Protein AF-A0A7X6F7L6-F1 (afdb_monomer_lite)

pLDDT: mean 77.71, std 15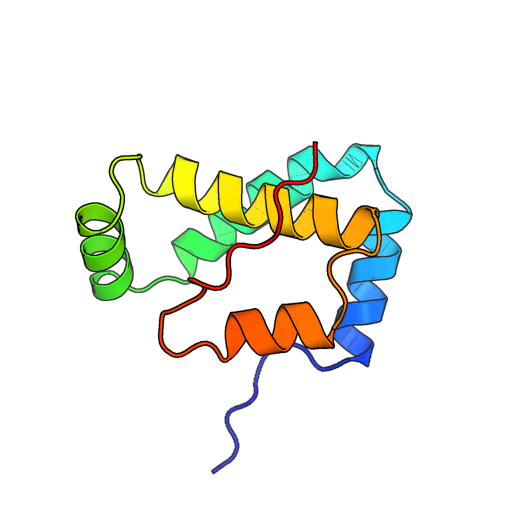.4, range [29.36, 93.81]

Structure (mmCIF, N/CA/C/O backbone):
data_AF-A0A7X6F7L6-F1
#
_entry.id   AF-A0A7X6F7L6-F1
#
loop_
_atom_site.group_PDB
_atom_site.id
_atom_site.type_symbol
_atom_site.label_atom_id
_atom_site.label_alt_id
_atom_site.label_comp_id
_atom_site.label_asym_id
_atom_site.label_entity_id
_atom_site.label_seq_id
_atom_site.pdbx_PDB_ins_code
_atom_site.Cartn_x
_atom_site.Cartn_y
_atom_site.Cartn_z
_atom_site.occupancy
_atom_site.B_iso_or_equiv
_atom_site.auth_seq_id
_atom_site.auth_comp_id
_atom_site.auth_asym_id
_atom_site.auth_atom_id
_atom_site.pdbx_PDB_model_num
ATOM 1 N N . MET A 1 1 ? -3.500 -23.324 -14.130 1.00 29.36 1 MET A N 1
ATOM 2 C CA . MET A 1 1 ? -2.235 -22.875 -13.509 1.00 29.36 1 MET A CA 1
ATOM 3 C C . MET A 1 1 ? -2.593 -21.865 -12.433 1.00 29.36 1 MET A C 1
ATOM 5 O O . MET A 1 1 ? -3.027 -20.776 -12.773 1.00 29.36 1 MET A O 1
ATOM 9 N N . ALA A 1 2 ? -2.535 -22.259 -11.162 1.00 36.34 2 ALA A N 1
ATOM 10 C CA . ALA A 1 2 ? -2.856 -21.386 -10.036 1.00 36.34 2 ALA A CA 1
ATOM 11 C C . ALA A 1 2 ? -1.603 -20.598 -9.628 1.00 36.34 2 ALA A C 1
ATOM 13 O O . ALA A 1 2 ? -0.622 -21.195 -9.195 1.00 36.34 2 ALA A O 1
ATOM 14 N N . LYS A 1 3 ? -1.635 -19.275 -9.797 1.00 39.81 3 LYS A N 1
ATOM 15 C CA . LYS A 1 3 ? -0.729 -18.322 -9.141 1.00 39.81 3 LYS A CA 1
ATOM 16 C C . LYS A 1 3 ? -1.521 -17.046 -8.861 1.00 39.81 3 LYS A C 1
ATOM 18 O O . LYS A 1 3 ? -1.489 -16.106 -9.641 1.00 39.81 3 LYS A O 1
ATOM 23 N N . ALA A 1 4 ? -2.281 -17.068 -7.775 1.00 40.44 4 ALA A N 1
ATOM 24 C CA . ALA A 1 4 ? -2.940 -15.900 -7.200 1.00 40.44 4 ALA A CA 1
ATOM 25 C C . ALA A 1 4 ? -2.601 -15.865 -5.703 1.00 40.44 4 ALA A C 1
ATOM 27 O O . ALA A 1 4 ? -3.477 -15.928 -4.849 1.00 40.44 4 ALA A O 1
ATOM 28 N N . ASP A 1 5 ? -1.305 -15.869 -5.391 1.00 57.59 5 ASP A N 1
ATOM 29 C CA . ASP A 1 5 ? -0.837 -15.630 -4.029 1.00 57.59 5 ASP A CA 1
ATOM 30 C C . ASP A 1 5 ? -0.915 -14.133 -3.747 1.00 57.59 5 ASP A C 1
ATOM 32 O O . ASP A 1 5 ? -0.269 -13.326 -4.418 1.00 57.59 5 ASP A O 1
ATOM 36 N N . GLY A 1 6 ? -1.696 -13.765 -2.738 1.00 64.00 6 GLY A N 1
ATOM 37 C CA . GLY A 1 6 ? -1.625 -12.435 -2.168 1.00 64.00 6 GLY A CA 1
ATOM 38 C C . GLY A 1 6 ? -2.784 -12.119 -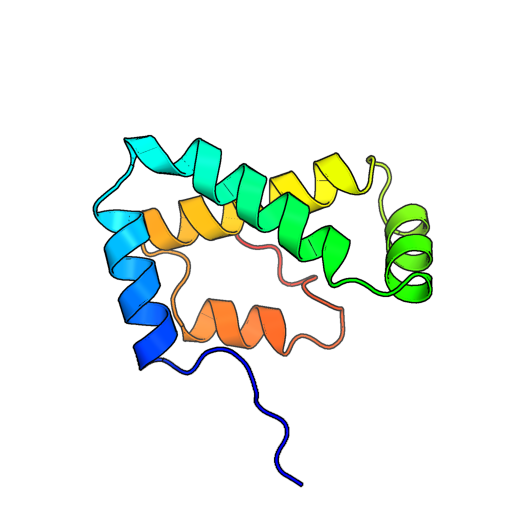1.246 1.00 64.00 6 GLY A C 1
ATOM 39 O O . GLY A 1 6 ? -2.641 -12.202 -0.034 1.00 64.00 6 GLY A O 1
ATOM 40 N N . TRP A 1 7 ? -3.890 -11.651 -1.815 1.00 70.25 7 TRP A N 1
ATOM 41 C CA . TRP A 1 7 ? -4.943 -10.964 -1.072 1.00 70.25 7 TRP A CA 1
ATOM 42 C C . TRP A 1 7 ? -6.300 -11.269 -1.719 1.00 70.25 7 TRP A C 1
ATOM 44 O O . TRP A 1 7 ? -6.621 -10.750 -2.791 1.00 70.25 7 TRP A O 1
ATOM 54 N N . ASN A 1 8 ? -7.089 -12.138 -1.087 1.00 85.94 8 ASN A N 1
ATOM 55 C CA . ASN A 1 8 ? -8.516 -12.273 -1.385 1.00 85.94 8 ASN A CA 1
ATOM 56 C C . ASN A 1 8 ? -9.307 -11.155 -0.674 1.00 85.94 8 ASN A C 1
ATOM 58 O O . ASN A 1 8 ? -8.739 -10.401 0.120 1.00 85.94 8 ASN A O 1
ATOM 62 N N . GLU A 1 9 ? -10.602 -11.037 -0.965 1.00 89.62 9 GLU A N 1
ATOM 63 C CA . GLU A 1 9 ? -11.466 -9.997 -0.384 1.00 89.62 9 GLU A CA 1
ATOM 64 C C . GLU A 1 9 ? -11.461 -10.019 1.149 1.00 89.62 9 GLU A C 1
ATOM 66 O O . GLU A 1 9 ? -11.306 -8.982 1.786 1.00 89.62 9 GLU A O 1
ATOM 71 N N . GLU A 1 10 ? -11.526 -11.210 1.746 1.00 89.88 10 GLU A N 1
ATOM 72 C CA . GLU A 1 10 ? -11.500 -11.394 3.200 1.00 89.88 10 GLU A CA 1
ATOM 73 C C . GLU A 1 10 ? -10.205 -10.859 3.828 1.00 89.88 10 GLU A C 1
ATOM 75 O O . GLU A 1 10 ? -10.236 -10.112 4.806 1.00 89.88 10 GLU A O 1
ATOM 80 N N . THR A 1 11 ? -9.057 -11.191 3.233 1.00 87.25 11 THR A N 1
ATOM 81 C CA . THR A 1 11 ? -7.747 -10.708 3.690 1.00 87.25 11 THR A CA 1
ATOM 82 C C . THR A 1 11 ? -7.667 -9.191 3.552 1.00 87.25 11 THR A C 1
ATOM 84 O O . THR A 1 11 ? -7.185 -8.510 4.459 1.00 87.25 11 THR A O 1
ATOM 87 N N . PHE A 1 12 ? -8.168 -8.649 2.438 1.00 89.62 12 PHE A N 1
ATOM 88 C CA . PHE A 1 12 ? -8.217 -7.210 2.225 1.00 89.62 12 PHE A CA 1
ATOM 89 C C . PHE A 1 12 ? -9.054 -6.504 3.290 1.00 89.62 12 PHE A C 1
ATOM 91 O O . PHE A 1 12 ? -8.545 -5.587 3.933 1.00 89.62 12 PHE A O 1
ATOM 98 N N . GLU A 1 13 ? -10.289 -6.945 3.527 1.00 92.00 13 GLU A N 1
ATOM 99 C CA . GLU A 1 13 ? -11.171 -6.314 4.511 1.00 92.00 13 GLU A CA 1
ATOM 100 C C . GLU A 1 13 ? -10.643 -6.455 5.943 1.00 92.00 13 GLU A C 1
ATOM 102 O O . GLU A 1 13 ? -10.743 -5.509 6.730 1.00 92.00 13 GLU A O 1
ATOM 107 N N . TYR A 1 14 ? -9.989 -7.573 6.275 1.00 90.25 14 TYR A N 1
ATOM 108 C CA . TYR A 1 14 ? -9.310 -7.735 7.559 1.00 90.25 14 TYR A CA 1
ATOM 109 C C . TYR A 1 14 ? -8.257 -6.639 7.783 1.00 90.25 14 TYR A C 1
ATOM 111 O O . TYR A 1 14 ? -8.334 -5.895 8.764 1.00 90.25 14 TYR A O 1
ATOM 119 N N . TYR A 1 15 ? -7.308 -6.464 6.861 1.00 87.25 15 TYR A N 1
ATOM 120 C CA . TYR A 1 15 ? -6.291 -5.418 7.001 1.00 87.25 15 TYR A CA 1
ATOM 121 C C . TYR A 1 15 ? -6.865 -4.006 6.850 1.00 87.25 15 TYR A C 1
ATOM 123 O O . TYR A 1 15 ? -6.408 -3.087 7.534 1.00 87.25 15 TYR A O 1
ATOM 131 N N . ALA A 1 16 ? -7.890 -3.821 6.016 1.00 90.94 16 ALA A N 1
ATOM 132 C CA . ALA A 1 16 ? -8.585 -2.548 5.889 1.00 90.94 16 ALA A CA 1
ATOM 133 C C . ALA A 1 16 ? -9.234 -2.126 7.210 1.00 90.94 16 ALA A C 1
ATOM 135 O O . ALA A 1 16 ? -9.141 -0.960 7.596 1.00 90.94 16 ALA A O 1
ATOM 136 N N . SER A 1 17 ? -9.824 -3.074 7.944 1.00 92.62 17 SER A N 1
ATOM 137 C CA . SER A 1 17 ? -10.382 -2.819 9.273 1.00 92.62 17 SER A CA 1
ATOM 138 C C . SER A 1 17 ? -9.313 -2.332 10.259 1.00 92.62 17 SER A C 1
ATOM 140 O O . SER A 1 17 ? -9.536 -1.340 10.953 1.00 92.62 17 SER A O 1
ATOM 142 N N . ILE A 1 18 ? -8.120 -2.938 10.247 1.00 91.12 18 ILE A N 1
ATOM 143 C CA . ILE A 1 18 ? -6.985 -2.534 11.091 1.00 91.12 18 ILE A CA 1
ATOM 144 C C . ILE A 1 18 ? -6.529 -1.115 10.736 1.00 91.12 18 ILE A C 1
ATOM 146 O O . ILE A 1 18 ? -6.357 -0.278 11.622 1.00 91.12 18 ILE A O 1
ATOM 150 N N . VAL A 1 19 ? -6.370 -0.816 9.442 1.00 91.38 19 VAL A N 1
ATOM 151 C CA . VAL A 1 19 ? -5.982 0.522 8.968 1.00 91.38 19 VAL A CA 1
ATOM 152 C C . VAL A 1 19 ? -7.004 1.576 9.403 1.00 91.38 19 VAL A C 1
ATOM 154 O O . VAL A 1 19 ? -6.615 2.653 9.853 1.00 91.38 19 VAL A O 1
ATOM 157 N N . ARG A 1 20 ? -8.306 1.281 9.310 1.00 91.75 20 ARG A N 1
ATOM 158 C CA . ARG A 1 20 ? -9.379 2.200 9.728 1.00 91.75 20 ARG A CA 1
ATOM 159 C C . ARG A 1 20 ? -9.400 2.427 11.247 1.00 91.75 20 ARG A C 1
ATOM 161 O O . ARG A 1 20 ? -9.716 3.529 11.680 1.00 91.75 20 ARG A O 1
ATOM 168 N N . GLN A 1 21 ? -9.051 1.417 12.048 1.00 93.81 21 GLN A N 1
ATOM 169 C CA . GLN A 1 21 ? -9.079 1.488 13.517 1.00 93.81 21 GLN A CA 1
ATOM 170 C C . GLN A 1 21 ? -7.844 2.151 14.143 1.00 93.81 21 GLN A C 1
ATOM 172 O O . GLN A 1 21 ? -7.939 2.612 15.276 1.00 93.81 21 GLN A O 1
ATOM 177 N N . LEU A 1 22 ? -6.707 2.203 13.437 1.00 92.38 22 LEU A N 1
ATOM 178 C CA . LEU A 1 22 ? -5.416 2.634 13.997 1.00 92.38 22 LEU A CA 1
ATOM 179 C C . LEU A 1 22 ? -4.793 3.833 13.249 1.00 92.38 22 LEU A C 1
ATOM 181 O O . LEU A 1 22 ? -3.689 3.709 12.695 1.00 92.38 22 LEU A O 1
ATOM 185 N N . PRO A 1 23 ? -5.453 5.006 13.207 1.00 89.06 23 PRO A N 1
ATOM 186 C CA . PRO A 1 23 ? -4.956 6.185 12.494 1.00 89.06 23 PRO A CA 1
ATOM 187 C C . PRO A 1 23 ? -3.566 6.650 12.950 1.00 89.06 23 PRO A C 1
ATOM 189 O O . PRO A 1 23 ? -2.756 7.086 12.128 1.00 89.06 23 PRO A O 1
ATOM 192 N N . GLU A 1 24 ? -3.243 6.501 14.234 1.00 90.75 24 GLU A N 1
ATOM 193 C CA . GLU A 1 24 ? -1.943 6.850 14.811 1.00 90.75 24 GLU A CA 1
ATOM 194 C C . GLU A 1 24 ? -0.788 5.999 14.260 1.00 90.75 24 GLU A C 1
ATOM 196 O O . GLU A 1 24 ? 0.372 6.411 14.302 1.00 90.75 24 GLU A O 1
ATOM 201 N N . THR A 1 25 ? -1.091 4.830 13.689 1.00 90.06 25 THR A N 1
ATOM 202 C CA . THR A 1 25 ? -0.087 3.913 13.131 1.00 90.06 25 THR A CA 1
ATOM 203 C C . THR A 1 25 ? 0.147 4.103 11.634 1.00 90.06 25 THR A C 1
ATOM 205 O O . THR A 1 25 ? 1.100 3.536 11.094 1.00 90.06 25 THR A O 1
ATOM 208 N N . HIS A 1 26 ? -0.651 4.942 10.957 1.00 91.94 26 HIS A N 1
ATOM 209 C CA . HIS A 1 26 ? -0.587 5.120 9.500 1.00 91.94 26 HIS A CA 1
ATOM 210 C C . HIS A 1 26 ? 0.808 5.482 9.002 1.00 91.94 26 HIS A C 1
ATOM 212 O O . HIS A 1 26 ? 1.250 4.918 8.007 1.00 91.94 26 HIS A O 1
ATOM 218 N N . SER A 1 27 ? 1.530 6.377 9.687 1.00 90.88 27 SER A N 1
ATOM 219 C CA . SER A 1 27 ? 2.887 6.745 9.251 1.00 90.88 27 SER A CA 1
ATOM 220 C C . SER A 1 27 ? 3.816 5.532 9.229 1.00 90.88 27 SER A C 1
ATOM 222 O O . SER A 1 27 ? 4.546 5.339 8.261 1.00 90.88 27 SER A O 1
ATOM 224 N N . ARG A 1 28 ? 3.753 4.684 10.264 1.00 91.25 28 ARG A N 1
ATOM 225 C CA . ARG A 1 28 ? 4.569 3.468 10.343 1.00 91.25 28 ARG A CA 1
ATOM 226 C C . ARG A 1 28 ? 4.157 2.466 9.264 1.00 91.25 28 ARG A C 1
ATOM 228 O O . ARG A 1 28 ? 5.024 1.940 8.579 1.00 91.25 28 ARG A O 1
ATOM 235 N N . MET A 1 29 ? 2.854 2.262 9.067 1.00 89.50 29 MET A N 1
ATOM 236 C CA . MET A 1 29 ? 2.326 1.377 8.020 1.00 89.50 29 MET A CA 1
ATOM 237 C C . MET A 1 29 ? 2.770 1.804 6.614 1.00 89.50 29 MET A C 1
ATOM 239 O O . MET A 1 29 ? 3.124 0.954 5.801 1.00 89.50 29 MET A O 1
ATOM 243 N N . ILE A 1 30 ? 2.787 3.110 6.330 1.00 89.69 30 ILE A N 1
ATOM 244 C CA . ILE A 1 30 ? 3.249 3.658 5.046 1.00 89.69 30 ILE A CA 1
ATOM 245 C C . ILE A 1 30 ? 4.742 3.383 4.849 1.00 89.69 30 ILE A C 1
ATOM 247 O O . ILE A 1 30 ? 5.141 2.908 3.785 1.00 89.69 30 ILE A O 1
ATOM 251 N N . ASP A 1 31 ? 5.561 3.648 5.868 1.00 89.31 31 ASP A N 1
ATOM 252 C CA . ASP A 1 31 ? 7.008 3.446 5.784 1.00 89.31 31 ASP A CA 1
ATOM 253 C C . ASP A 1 31 ? 7.367 1.947 5.667 1.00 89.31 31 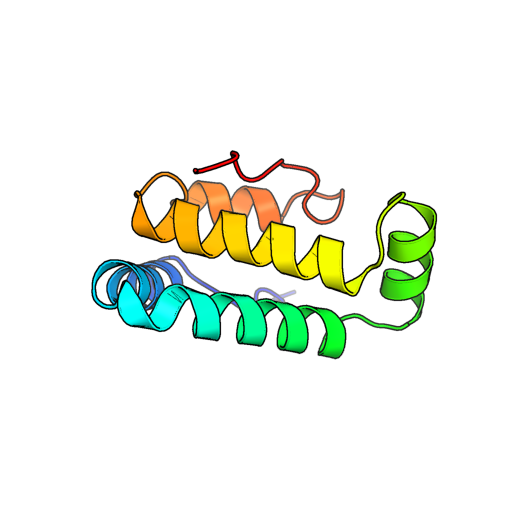ASP A C 1
ATOM 255 O O . ASP A 1 31 ? 8.258 1.579 4.897 1.00 89.31 31 ASP A O 1
ATOM 259 N N . ASP A 1 32 ? 6.643 1.065 6.366 1.00 87.75 32 ASP A N 1
ATOM 260 C CA . ASP A 1 32 ? 6.794 -0.392 6.255 1.00 87.75 32 ASP A CA 1
ATOM 261 C C . ASP A 1 32 ? 6.347 -0.919 4.886 1.00 87.75 32 ASP A C 1
ATOM 263 O O . ASP A 1 32 ? 7.045 -1.739 4.286 1.00 87.75 32 ASP A O 1
ATOM 267 N N . CYS A 1 33 ? 5.222 -0.426 4.360 1.00 85.38 33 CYS A N 1
ATOM 268 C CA . CYS A 1 33 ? 4.762 -0.734 3.007 1.00 85.38 33 CYS A CA 1
ATOM 269 C C . CYS A 1 33 ? 5.823 -0.356 1.968 1.00 85.38 33 CYS A C 1
ATOM 271 O O . CYS A 1 33 ? 6.160 -1.179 1.117 1.00 85.38 33 CYS A O 1
ATOM 273 N N . ALA A 1 34 ? 6.404 0.844 2.070 1.00 85.50 34 ALA A N 1
ATOM 274 C CA . ALA A 1 34 ? 7.391 1.324 1.109 1.00 85.50 34 ALA A CA 1
ATOM 275 C C . ALA A 1 34 ? 8.666 0.471 1.139 1.00 85.50 34 ALA A C 1
ATOM 277 O O . ALA A 1 34 ? 9.126 -0.012 0.103 1.00 85.50 34 ALA A O 1
ATOM 278 N N . ARG A 1 35 ? 9.191 0.203 2.340 1.00 85.38 35 ARG A N 1
ATOM 279 C CA . ARG A 1 35 ? 10.369 -0.650 2.539 1.00 85.38 35 ARG A CA 1
ATOM 280 C C . ARG A 1 35 ? 10.147 -2.069 2.012 1.00 85.38 35 ARG A C 1
ATOM 282 O O . ARG A 1 35 ? 11.002 -2.596 1.304 1.00 85.38 35 ARG A O 1
ATOM 289 N N . ASN A 1 36 ? 9.001 -2.675 2.322 1.00 80.62 36 ASN A N 1
ATOM 290 C CA . ASN A 1 36 ? 8.676 -4.028 1.870 1.00 80.62 36 ASN A CA 1
ATOM 291 C C . ASN A 1 36 ? 8.421 -4.091 0.360 1.00 80.62 36 ASN A C 1
ATOM 293 O O . ASN A 1 36 ? 8.834 -5.057 -0.281 1.00 80.62 36 ASN A O 1
ATOM 297 N N . GLY A 1 37 ? 7.774 -3.072 -0.212 1.00 73.50 37 GLY A N 1
ATOM 298 C CA . GLY A 1 37 ? 7.557 -2.950 -1.651 1.00 73.50 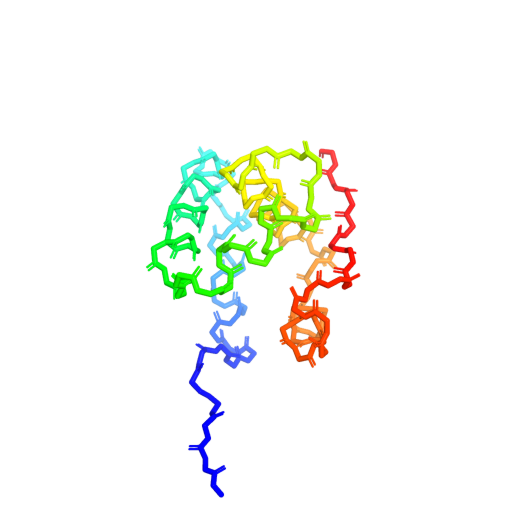37 GLY A CA 1
ATOM 299 C C . GLY A 1 37 ? 8.880 -2.936 -2.409 1.00 73.50 37 GLY A C 1
ATOM 300 O O . GLY A 1 37 ? 9.096 -3.766 -3.288 1.00 73.50 37 GLY A O 1
ATOM 301 N N . ILE A 1 38 ? 9.819 -2.084 -1.991 1.00 73.12 38 ILE A N 1
ATOM 302 C CA . ILE A 1 38 ? 11.156 -2.002 -2.597 1.00 73.12 38 ILE A CA 1
ATOM 303 C C . ILE A 1 38 ? 11.947 -3.295 -2.383 1.00 73.12 38 ILE A C 1
ATOM 305 O O . ILE A 1 38 ? 12.622 -3.761 -3.299 1.00 73.12 38 ILE A O 1
ATOM 309 N N . ALA A 1 39 ? 11.877 -3.912 -1.201 1.00 75.00 39 ALA A N 1
ATOM 310 C CA . ALA A 1 39 ? 12.593 -5.159 -0.931 1.00 75.00 39 ALA A CA 1
ATOM 311 C C . ALA A 1 39 ? 12.123 -6.320 -1.825 1.00 75.00 39 ALA A C 1
ATOM 313 O O . ALA A 1 39 ? 12.941 -7.145 -2.225 1.00 75.00 39 ALA A O 1
ATOM 314 N N . LYS A 1 40 ? 10.826 -6.365 -2.161 1.00 74.62 40 LYS A N 1
ATOM 315 C CA . LYS A 1 40 ? 10.223 -7.410 -3.003 1.00 74.62 40 LYS A CA 1
ATOM 316 C C . LYS A 1 40 ? 10.375 -7.169 -4.506 1.00 74.62 40 LYS A C 1
ATOM 318 O O . LYS A 1 40 ? 10.221 -8.118 -5.267 1.00 74.62 40 LYS A O 1
ATOM 323 N N . MET A 1 41 ? 10.670 -5.942 -4.937 1.00 75.75 41 MET A N 1
ATOM 324 C CA . MET A 1 41 ? 10.960 -5.653 -6.343 1.00 75.75 41 MET A CA 1
ATOM 325 C C . MET A 1 41 ? 12.306 -6.262 -6.746 1.00 75.75 41 MET A C 1
ATOM 327 O O . MET A 1 41 ? 13.330 -6.060 -6.078 1.00 75.75 41 MET A O 1
ATOM 331 N N . ASP A 1 42 ? 12.321 -6.966 -7.872 1.00 76.31 42 ASP A N 1
ATOM 332 C CA . ASP A 1 42 ? 13.557 -7.400 -8.510 1.00 76.31 42 ASP A CA 1
ATOM 333 C C . ASP A 1 42 ? 14.337 -6.195 -9.079 1.00 76.31 42 ASP A C 1
ATOM 335 O O . ASP A 1 42 ? 13.831 -5.072 -9.189 1.00 76.31 42 ASP A O 1
ATOM 339 N N . ASN A 1 43 ? 15.612 -6.414 -9.405 1.00 78.19 43 ASN A N 1
ATOM 340 C CA . ASN A 1 43 ? 16.488 -5.339 -9.870 1.00 78.19 43 ASN A CA 1
ATOM 341 C C . ASN A 1 43 ? 16.065 -4.767 -11.227 1.00 78.19 43 ASN A C 1
ATOM 343 O O . ASN A 1 43 ? 16.255 -3.574 -11.451 1.00 78.19 43 ASN A O 1
ATOM 347 N N . GLU A 1 44 ? 15.485 -5.571 -12.118 1.00 75.25 44 GLU A N 1
ATOM 348 C CA . GLU A 1 44 ? 15.034 -5.087 -13.420 1.00 75.25 44 GLU A CA 1
ATOM 349 C C . GLU A 1 44 ? 13.853 -4.127 -13.246 1.00 75.25 44 GLU A C 1
ATOM 351 O O . GLU A 1 44 ? 13.904 -3.000 -13.742 1.00 75.25 44 GLU A O 1
ATOM 356 N N . THR A 1 45 ? 12.857 -4.515 -12.447 1.00 73.31 45 THR A N 1
ATOM 357 C CA . THR A 1 45 ? 11.709 -3.667 -12.094 1.00 73.31 45 THR A CA 1
ATOM 358 C C . THR A 1 45 ? 12.155 -2.366 -11.421 1.00 73.31 45 THR A C 1
ATOM 360 O O . THR A 1 45 ? 11.667 -1.289 -11.767 1.00 73.31 45 THR A O 1
ATOM 363 N N . LYS A 1 46 ? 13.139 -2.422 -10.512 1.00 75.44 46 LYS A N 1
ATOM 364 C CA . LYS A 1 46 ? 13.714 -1.218 -9.880 1.00 75.44 46 LYS A CA 1
ATOM 365 C C . LYS A 1 46 ? 14.350 -0.276 -10.898 1.00 75.44 46 LYS A C 1
ATOM 367 O O . LYS A 1 46 ? 14.107 0.927 -10.848 1.00 75.44 46 LYS A O 1
ATOM 372 N N . GLU A 1 47 ? 15.161 -0.796 -11.815 1.00 79.94 47 GLU A N 1
ATOM 373 C CA . GLU A 1 47 ? 15.841 0.014 -12.833 1.00 79.94 47 GLU A CA 1
ATOM 374 C C . GLU A 1 47 ? 14.881 0.550 -13.903 1.00 79.94 47 GLU A C 1
ATOM 376 O O . GLU A 1 47 ? 15.091 1.636 -14.446 1.00 79.94 47 GLU A O 1
ATOM 381 N N . GLN A 1 48 ? 13.815 -0.183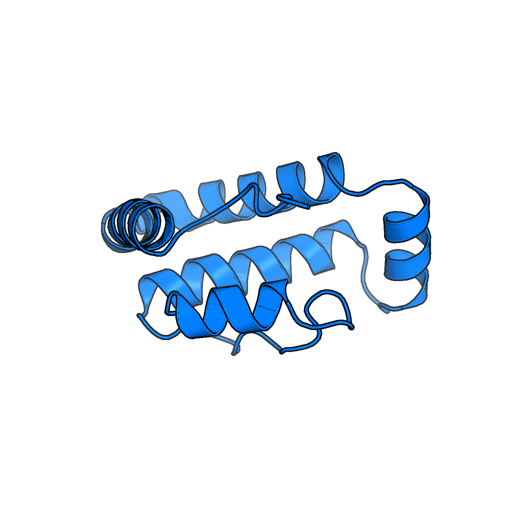 -14.228 1.00 75.69 48 GLN A N 1
ATOM 382 C CA . GLN A 1 48 ? 12.740 0.327 -15.078 1.00 75.69 48 GLN A CA 1
ATOM 383 C C . GLN A 1 48 ? 11.986 1.463 -14.378 1.00 75.69 48 GLN A C 1
ATOM 385 O O . GLN A 1 48 ? 11.808 2.529 -14.968 1.00 75.69 48 GLN A O 1
ATOM 390 N N . LEU A 1 49 ? 11.624 1.284 -13.105 1.00 73.75 49 LEU A N 1
ATOM 391 C CA . LEU A 1 49 ? 10.913 2.299 -12.334 1.00 73.75 49 LEU A CA 1
ATOM 392 C C . LEU A 1 49 ? 11.752 3.574 -12.176 1.00 73.75 49 LEU A C 1
ATOM 394 O O . LEU A 1 49 ? 11.257 4.655 -12.476 1.00 73.75 49 LEU A O 1
ATOM 398 N N . LYS A 1 50 ? 13.044 3.460 -11.834 1.00 76.94 50 LYS A N 1
ATOM 399 C CA . LYS A 1 50 ? 13.983 4.602 -11.776 1.00 76.94 50 LYS A CA 1
ATOM 400 C C . LYS A 1 50 ? 14.054 5.409 -13.075 1.00 76.94 50 LYS A C 1
ATOM 402 O O . LYS A 1 50 ? 14.299 6.607 -13.023 1.00 76.94 50 LYS A O 1
ATOM 407 N N . ARG A 1 51 ? 13.883 4.762 -14.232 1.00 79.19 51 ARG A N 1
ATOM 408 C CA . ARG A 1 51 ? 13.865 5.431 -15.544 1.00 79.19 51 ARG A CA 1
ATOM 409 C C . ARG A 1 51 ? 12.505 6.042 -15.874 1.00 79.19 51 ARG A C 1
ATOM 411 O O . ARG A 1 51 ? 12.449 7.025 -16.605 1.00 79.19 51 ARG A O 1
ATOM 418 N N . ALA A 1 52 ? 11.428 5.447 -15.369 1.00 74.88 52 ALA A N 1
ATOM 419 C CA . ALA A 1 52 ? 10.058 5.847 -15.664 1.00 74.88 52 ALA A CA 1
ATOM 420 C C . ALA A 1 52 ? 9.569 7.024 -14.809 1.00 74.88 52 ALA A C 1
ATOM 422 O O . ALA A 1 52 ? 8.667 7.743 -15.238 1.00 74.88 52 ALA A O 1
ATOM 423 N N . VAL A 1 53 ? 10.136 7.225 -13.614 1.00 72.25 53 VAL A N 1
ATOM 424 C CA . VAL A 1 53 ? 9.718 8.295 -12.701 1.00 72.25 53 VAL A CA 1
ATOM 425 C C . VAL A 1 53 ? 10.793 9.375 -12.529 1.00 72.25 53 VAL A C 1
ATOM 427 O O . VAL A 1 53 ? 11.974 9.059 -12.423 1.00 72.25 53 VAL A O 1
ATOM 430 N N . PRO A 1 54 ? 10.408 10.664 -12.458 1.00 73.88 54 PRO A N 1
ATOM 431 C CA . PRO A 1 54 ? 11.350 11.764 -12.232 1.00 73.88 54 PRO A CA 1
ATOM 432 C C . PRO A 1 54 ? 11.819 11.869 -10.770 1.00 73.88 54 PRO A C 1
ATOM 434 O O . PRO A 1 54 ? 12.750 12.614 -10.472 1.00 73.88 54 PRO A O 1
ATOM 437 N N . LYS A 1 55 ? 11.156 11.155 -9.853 1.00 77.62 55 LYS A N 1
ATOM 438 C CA . LYS A 1 55 ? 11.437 11.147 -8.415 1.00 77.62 55 LYS A CA 1
ATOM 439 C C . LYS A 1 55 ? 12.281 9.932 -8.014 1.00 77.62 55 LYS A C 1
ATOM 441 O O . LYS A 1 55 ? 12.224 8.904 -8.691 1.00 77.62 55 LYS A O 1
ATOM 446 N N . PRO A 1 56 ? 12.992 9.986 -6.873 1.00 83.75 56 PRO A N 1
ATOM 447 C CA . PRO A 1 56 ? 13.617 8.807 -6.286 1.00 83.75 56 PRO A CA 1
ATOM 448 C C . PRO A 1 56 ? 12.613 7.660 -6.095 1.00 83.75 56 PRO A C 1
ATOM 450 O O . PRO A 1 56 ? 11.446 7.876 -5.750 1.00 83.75 56 PRO A O 1
ATOM 453 N N . ILE A 1 57 ? 13.080 6.425 -6.283 1.00 80.25 57 ILE A N 1
ATOM 454 C CA . ILE A 1 57 ? 12.241 5.224 -6.156 1.00 80.25 57 ILE A CA 1
ATOM 455 C C . ILE A 1 57 ? 11.647 5.082 -4.746 1.00 80.25 57 ILE A C 1
ATOM 457 O O . ILE A 1 57 ? 10.490 4.683 -4.600 1.00 80.25 57 ILE A O 1
ATOM 461 N N . ASP A 1 58 ? 12.400 5.483 -3.717 1.00 81.62 58 ASP A N 1
ATOM 462 C CA . ASP A 1 58 ? 11.947 5.493 -2.325 1.00 81.62 58 ASP A CA 1
ATOM 463 C C . ASP A 1 58 ? 10.781 6.461 -2.110 1.00 81.62 58 ASP A C 1
ATOM 465 O O . ASP A 1 58 ? 9.777 6.103 -1.494 1.00 81.62 58 ASP A O 1
ATOM 469 N N . GLU A 1 59 ? 10.872 7.669 -2.674 1.00 83.69 59 GLU A N 1
ATOM 470 C CA . GLU A 1 59 ? 9.807 8.671 -2.590 1.00 83.69 59 GLU A CA 1
ATOM 471 C C . GLU A 1 59 ? 8.555 8.206 -3.340 1.00 83.69 59 GLU A C 1
ATOM 473 O O . GLU A 1 59 ? 7.446 8.290 -2.818 1.00 83.69 59 GLU A O 1
ATOM 478 N N . THR A 1 60 ? 8.745 7.634 -4.529 1.00 82.00 60 THR A N 1
ATOM 479 C CA . THR A 1 60 ? 7.660 7.105 -5.365 1.00 82.00 60 THR A CA 1
ATOM 480 C C . THR A 1 60 ? 6.915 5.975 -4.658 1.00 82.00 60 THR A C 1
ATOM 482 O O . THR A 1 60 ? 5.687 5.987 -4.574 1.00 82.00 60 THR A O 1
ATOM 485 N N . THR A 1 61 ? 7.644 5.012 -4.090 1.00 81.94 61 THR A N 1
ATOM 486 C CA . THR A 1 61 ? 7.023 3.879 -3.389 1.00 81.94 61 THR A CA 1
ATOM 487 C C . THR A 1 61 ? 6.311 4.349 -2.121 1.00 81.94 61 THR A C 1
ATOM 489 O O . THR A 1 61 ? 5.210 3.889 -1.817 1.00 81.94 61 THR A O 1
ATOM 492 N N . ARG A 1 62 ? 6.888 5.319 -1.402 1.00 87.50 62 ARG A N 1
ATOM 493 C CA . ARG A 1 62 ? 6.250 5.928 -0.231 1.00 87.50 62 ARG A CA 1
ATOM 494 C C . ARG A 1 62 ? 4.960 6.661 -0.588 1.00 87.50 62 ARG A C 1
ATOM 496 O O . ARG A 1 62 ? 3.985 6.543 0.148 1.00 87.50 62 ARG A O 1
ATOM 503 N N . GLU A 1 63 ? 4.927 7.379 -1.708 1.00 85.62 63 GLU A N 1
ATOM 504 C CA . GLU A 1 63 ? 3.731 8.070 -2.203 1.00 85.62 63 GLU A CA 1
ATOM 505 C C . GLU A 1 63 ? 2.609 7.078 -2.556 1.00 85.62 63 GLU A C 1
ATOM 507 O O . GLU A 1 63 ? 1.466 7.263 -2.132 1.00 85.62 63 GLU A O 1
ATOM 512 N N . ILE A 1 64 ? 2.941 5.977 -3.239 1.00 84.25 64 ILE A N 1
ATOM 513 C CA . ILE A 1 64 ? 1.995 4.890 -3.541 1.00 84.25 64 ILE A CA 1
ATOM 514 C C . ILE A 1 64 ? 1.431 4.291 -2.246 1.00 84.25 64 ILE A C 1
ATOM 516 O O . ILE A 1 64 ? 0.214 4.203 -2.078 1.00 84.25 64 ILE A O 1
ATOM 520 N N . CYS A 1 65 ? 2.301 3.938 -1.296 1.00 87.88 65 CYS A N 1
ATOM 521 C CA . CYS A 1 65 ? 1.893 3.384 -0.006 1.00 87.88 65 CYS A CA 1
ATOM 522 C C . CYS A 1 65 ? 1.056 4.367 0.823 1.00 87.88 65 CYS A C 1
ATOM 524 O O . CYS A 1 65 ? 0.088 3.959 1.465 1.00 87.88 65 CYS A O 1
ATOM 526 N N . ARG A 1 66 ? 1.372 5.668 0.778 1.00 90.00 66 ARG A N 1
ATOM 527 C CA . ARG A 1 66 ? 0.559 6.724 1.396 1.00 90.00 66 ARG A CA 1
ATOM 528 C C . ARG A 1 66 ? -0.852 6.723 0.820 1.00 90.00 66 ARG A C 1
ATOM 530 O O . ARG A 1 66 ? -1.806 6.678 1.593 1.00 90.00 66 ARG A O 1
ATOM 537 N N . ARG A 1 67 ? -0.987 6.763 -0.509 1.00 88.00 67 ARG A N 1
ATOM 538 C CA . ARG A 1 67 ? -2.295 6.773 -1.184 1.00 88.00 67 ARG A CA 1
ATOM 539 C C . ARG A 1 67 ? -3.097 5.514 -0.878 1.00 88.00 67 ARG A C 1
ATOM 541 O O . ARG A 1 67 ? -4.286 5.618 -0.600 1.00 88.00 67 ARG A O 1
ATOM 548 N N . LEU A 1 68 ? -2.441 4.355 -0.831 1.00 87.44 68 LEU A N 1
ATOM 549 C CA . LEU A 1 68 ? -3.079 3.092 -0.468 1.00 87.44 68 LEU A CA 1
ATOM 550 C C . LEU A 1 68 ? -3.626 3.124 0.965 1.00 87.44 68 LEU A C 1
ATOM 552 O O . LEU A 1 68 ? -4.818 2.920 1.171 1.00 87.44 68 LEU A O 1
ATOM 556 N N . VAL A 1 69 ? -2.783 3.432 1.957 1.00 90.25 69 VAL A N 1
ATOM 557 C CA . VAL A 1 69 ? -3.185 3.445 3.375 1.00 90.25 69 VAL A CA 1
ATOM 558 C C . VAL A 1 69 ? -4.272 4.490 3.632 1.00 90.25 69 VAL A C 1
ATOM 560 O O . VAL A 1 69 ? -5.266 4.195 4.295 1.00 90.25 69 VAL A O 1
ATOM 563 N N . LYS A 1 70 ? -4.129 5.701 3.080 1.00 90.62 70 LYS A N 1
ATOM 564 C CA . LYS A 1 70 ? -5.125 6.769 3.249 1.00 90.62 70 LYS A CA 1
ATOM 565 C C . LYS A 1 70 ? -6.431 6.478 2.513 1.00 90.62 70 LYS A C 1
ATOM 567 O O . LYS A 1 70 ? -7.493 6.734 3.072 1.00 90.62 70 LYS A O 1
ATOM 572 N N . GLY A 1 71 ? -6.366 5.894 1.320 1.00 89.75 71 GLY A N 1
ATOM 573 C CA . GLY A 1 71 ? -7.545 5.472 0.568 1.00 89.75 71 GLY A CA 1
ATOM 574 C C . GLY A 1 71 ? -8.307 4.325 1.235 1.00 89.75 71 GLY A C 1
ATOM 575 O O . GLY A 1 71 ? -9.534 4.330 1.255 1.00 89.75 71 GLY A O 1
ATOM 576 N N . ILE A 1 72 ? -7.606 3.371 1.853 1.00 90.69 72 ILE A N 1
ATOM 577 C CA . ILE A 1 72 ? -8.234 2.307 2.653 1.00 90.69 72 ILE A CA 1
ATOM 578 C C . ILE A 1 72 ? -8.920 2.901 3.891 1.00 90.69 72 ILE A C 1
ATOM 580 O O . ILE A 1 72 ? -10.061 2.546 4.205 1.00 90.69 72 ILE A O 1
ATOM 584 N N . ALA A 1 73 ? -8.239 3.822 4.580 1.00 91.19 73 ALA A N 1
ATOM 585 C CA . ALA A 1 73 ? -8.764 4.484 5.770 1.00 91.19 73 ALA A CA 1
ATOM 586 C C . ALA A 1 73 ? -10.026 5.313 5.480 1.00 91.19 73 ALA A C 1
ATOM 588 O O . ALA A 1 73 ? -10.936 5.335 6.303 1.00 91.19 73 ALA A O 1
ATOM 589 N N . SER A 1 74 ? -10.098 5.968 4.316 1.00 91.44 74 SER A N 1
ATOM 590 C CA . SER A 1 74 ? -11.270 6.745 3.891 1.00 91.44 74 SER A CA 1
ATOM 591 C C . SER A 1 74 ? -12.388 5.897 3.271 1.00 91.44 74 SER A C 1
ATOM 593 O O . SER A 1 74 ? -13.478 6.412 3.036 1.00 91.44 74 SER A O 1
ATOM 595 N N . GLY A 1 75 ? -12.131 4.614 2.989 1.00 88.69 75 GLY A N 1
ATOM 596 C CA . GLY A 1 75 ? -13.051 3.729 2.268 1.00 88.69 75 GLY A CA 1
ATOM 597 C C . GLY A 1 75 ? -13.050 3.914 0.745 1.00 88.69 75 GLY A C 1
ATOM 598 O O . GLY A 1 75 ? -13.790 3.221 0.056 1.00 88.69 75 GLY A O 1
ATOM 599 N N . ALA A 1 76 ? -12.218 4.810 0.207 1.00 87.50 76 ALA A N 1
ATOM 600 C CA . ALA A 1 76 ? -12.101 5.048 -1.231 1.00 87.50 76 ALA A CA 1
ATOM 601 C C . ALA A 1 76 ? -11.368 3.919 -1.979 1.00 87.50 76 ALA A C 1
ATOM 603 O O . ALA A 1 76 ? -11.622 3.691 -3.160 1.00 87.50 76 ALA A O 1
ATOM 604 N N . VAL A 1 77 ? -10.468 3.203 -1.300 1.00 87.81 77 VAL A N 1
ATOM 605 C CA . VAL A 1 77 ? -9.857 1.977 -1.824 1.00 87.81 77 VAL A CA 1
ATOM 606 C C . VAL A 1 77 ? -10.623 0.788 -1.258 1.00 87.81 77 VAL A C 1
ATOM 608 O O . VAL A 1 77 ? -10.470 0.439 -0.087 1.00 87.81 77 VAL A O 1
ATOM 611 N N . THR A 1 78 ? -11.453 0.184 -2.106 1.00 89.69 78 THR A N 1
ATOM 612 C CA . THR A 1 78 ? -12.141 -1.091 -1.861 1.00 89.69 78 THR A CA 1
ATOM 613 C C . THR A 1 78 ? -11.312 -2.258 -2.394 1.00 89.69 78 THR A C 1
ATOM 615 O O . THR A 1 78 ? -10.324 -2.053 -3.110 1.00 89.69 78 THR A O 1
ATOM 618 N N . TYR A 1 79 ? -11.733 -3.491 -2.098 1.00 88.38 79 TYR A N 1
ATOM 619 C CA . TYR A 1 79 ? -11.098 -4.679 -2.663 1.00 88.38 79 TYR A CA 1
ATOM 620 C C . TYR A 1 79 ? -11.065 -4.647 -4.198 1.00 88.38 79 TYR A C 1
ATOM 622 O O . TYR A 1 79 ? -10.029 -4.928 -4.794 1.00 88.38 79 TYR A O 1
ATOM 630 N N . GLU A 1 80 ? -12.157 -4.237 -4.846 1.00 86.25 80 GLU A N 1
ATOM 631 C CA . GLU A 1 80 ? -12.239 -4.147 -6.309 1.00 86.25 80 GLU A CA 1
ATOM 632 C C . GLU A 1 80 ? -11.245 -3.131 -6.886 1.00 86.25 80 GLU A C 1
ATOM 634 O O . GLU A 1 80 ? -10.555 -3.421 -7.868 1.00 86.25 80 GLU A O 1
ATOM 639 N N . VAL A 1 81 ? -11.117 -1.959 -6.251 1.00 85.25 81 VAL A N 1
ATOM 640 C CA . VAL A 1 81 ? -10.147 -0.922 -6.645 1.00 85.25 81 VAL A CA 1
ATOM 641 C C . VAL A 1 81 ? -8.721 -1.440 -6.476 1.00 85.25 81 VAL A C 1
ATOM 643 O O . VAL A 1 81 ? -7.902 -1.321 -7.389 1.00 85.25 81 VAL A O 1
ATOM 646 N N . PHE A 1 82 ? -8.427 -2.061 -5.333 1.00 83.62 82 PHE A N 1
ATOM 647 C CA . PHE A 1 82 ? -7.125 -2.660 -5.056 1.00 83.62 82 PHE A CA 1
ATOM 648 C C . PHE A 1 82 ? -6.783 -3.780 -6.047 1.00 83.62 82 PHE A C 1
ATOM 650 O O . PHE A 1 82 ? -5.661 -3.843 -6.555 1.00 83.62 82 PHE A O 1
ATOM 657 N N . ARG A 1 83 ? -7.749 -4.644 -6.372 1.00 83.00 83 ARG A N 1
ATOM 658 C CA . ARG A 1 83 ? -7.547 -5.762 -7.293 1.00 83.00 83 ARG A CA 1
ATOM 659 C C . ARG A 1 83 ? -7.321 -5.282 -8.720 1.00 83.00 83 ARG A C 1
ATOM 661 O O . ARG A 1 83 ? -6.380 -5.746 -9.357 1.00 83.00 83 ARG A O 1
ATOM 668 N N . THR A 1 84 ? -8.102 -4.300 -9.166 1.00 81.19 84 THR A N 1
ATOM 669 C CA . THR A 1 84 ? -7.933 -3.641 -10.471 1.00 81.19 84 THR A CA 1
ATOM 670 C C . THR A 1 84 ? -6.566 -2.966 -10.584 1.00 81.19 84 THR A C 1
ATOM 672 O O . THR A 1 84 ? -5.921 -3.041 -11.627 1.00 81.19 84 THR A O 1
ATOM 675 N N . TRP A 1 85 ? -6.095 -2.333 -9.505 1.00 76.56 85 TRP A N 1
ATOM 676 C CA . TRP A 1 85 ? -4.762 -1.736 -9.450 1.00 76.56 85 TRP A CA 1
ATOM 677 C C . TRP A 1 85 ? -3.646 -2.786 -9.579 1.00 76.56 85 TRP A C 1
ATOM 679 O O . TRP A 1 85 ? -2.722 -2.585 -10.367 1.00 76.56 85 TRP A O 1
ATOM 689 N N . LEU A 1 86 ? -3.755 -3.916 -8.870 1.00 73.88 86 LEU A N 1
ATOM 690 C CA . LEU A 1 86 ? -2.786 -5.020 -8.938 1.00 73.88 86 LEU A CA 1
ATOM 691 C C . LEU A 1 86 ? -2.768 -5.741 -10.292 1.00 73.88 86 LEU A C 1
ATOM 693 O O . LEU A 1 86 ? -1.699 -6.131 -10.753 1.00 73.88 86 LEU A O 1
ATOM 697 N N . ASP A 1 87 ? -3.934 -5.944 -10.908 1.00 71.50 87 ASP A N 1
ATOM 698 C CA . ASP A 1 87 ? -4.061 -6.638 -12.198 1.00 71.50 87 ASP A CA 1
ATOM 699 C C . ASP A 1 87 ? -3.784 -5.733 -13.401 1.00 71.50 87 ASP A C 1
ATOM 701 O O . ASP A 1 87 ? -3.754 -6.205 -14.540 1.00 71.50 87 ASP A O 1
ATOM 705 N N . SER A 1 88 ? -3.579 -4.432 -13.175 1.00 64.25 88 SER A N 1
ATOM 706 C CA . SER A 1 88 ? -3.266 -3.501 -14.249 1.00 64.25 88 SER A CA 1
ATOM 707 C C . SER A 1 88 ? -1.932 -3.895 -14.904 1.00 64.25 88 SER A C 1
ATOM 709 O O . SER A 1 88 ? -0.901 -3.915 -14.223 1.00 64.25 88 SER A O 1
ATOM 711 N N . PRO A 1 89 ? -1.911 -4.158 -16.227 1.00 48.41 89 PRO A N 1
ATOM 712 C CA . PRO A 1 89 ? -0.715 -4.603 -16.951 1.00 48.41 89 PRO A CA 1
ATOM 713 C C . PRO A 1 89 ? 0.418 -3.566 -16.949 1.00 48.41 89 PRO A C 1
ATOM 715 O O . PRO A 1 89 ? 1.553 -3.882 -17.288 1.00 48.41 89 PRO A O 1
ATOM 718 N N . ASP A 1 90 ? 0.120 -2.337 -16.535 1.00 51.34 90 ASP A N 1
ATOM 719 C CA . ASP A 1 90 ? 1.067 -1.240 -16.384 1.00 51.34 90 ASP A CA 1
ATOM 720 C C . ASP A 1 90 ? 1.725 -1.168 -14.991 1.00 51.34 90 ASP A C 1
ATOM 722 O O . ASP A 1 90 ? 2.364 -0.164 -14.669 1.00 51.34 90 ASP A O 1
ATOM 726 N N . GLY A 1 91 ? 1.558 -2.188 -14.141 1.00 46.91 91 GLY A N 1
ATOM 727 C CA . GLY A 1 91 ? 2.212 -2.242 -12.829 1.00 46.91 91 GLY A CA 1
ATOM 728 C C . GLY A 1 91 ? 1.745 -1.137 -11.877 1.00 46.91 91 GLY A C 1
ATOM 729 O O . GLY A 1 91 ? 2.557 -0.536 -11.177 1.00 46.91 91 GLY A O 1
ATOM 730 N N . GLY A 1 92 ? 0.442 -0.838 -11.868 1.00 50.69 92 GLY A N 1
ATOM 731 C CA . GLY A 1 92 ? -0.136 0.137 -10.942 1.00 50.69 92 GLY A CA 1
ATOM 732 C C . GLY A 1 92 ? -0.266 1.572 -11.468 1.00 50.69 92 GLY A C 1
ATOM 733 O O . GLY A 1 92 ? -0.384 2.493 -10.660 1.00 50.69 92 GLY A O 1
ATOM 734 N N . LYS A 1 93 ? -0.309 1.788 -12.795 1.00 43.00 93 LYS A N 1
ATOM 735 C CA . LYS A 1 93 ? -0.681 3.094 -13.395 1.00 43.00 93 LYS A CA 1
ATOM 736 C C . LYS A 1 93 ? -2.161 3.466 -13.248 1.00 43.00 93 LYS A C 1
ATOM 738 O O . LYS A 1 93 ? -2.557 4.549 -13.678 1.00 43.00 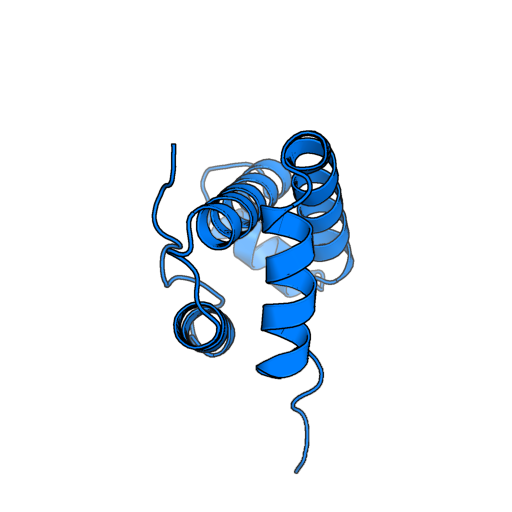93 LYS A O 1
ATOM 743 N N . VAL A 1 94 ? -2.991 2.626 -12.626 1.00 42.44 94 VAL A N 1
ATOM 744 C CA . VAL A 1 94 ? -4.236 3.131 -12.037 1.00 42.44 94 VAL A CA 1
ATOM 745 C C . VAL A 1 94 ? -3.800 4.029 -10.884 1.00 42.44 94 VAL A C 1
ATOM 747 O O . VAL A 1 94 ? -3.416 3.537 -9.829 1.00 42.44 94 VAL A O 1
ATOM 750 N N . SER A 1 95 ? -3.766 5.345 -11.102 1.00 53.84 95 SER A N 1
ATOM 751 C CA . SER A 1 95 ? -3.486 6.294 -10.027 1.00 53.84 95 SER A CA 1
ATOM 752 C C . SER A 1 95 ? -4.448 6.008 -8.883 1.00 53.84 95 SER A C 1
ATOM 754 O O . SER A 1 95 ? -5.644 6.277 -9.003 1.00 53.84 95 SER A O 1
ATOM 756 N N . LEU A 1 96 ? -3.932 5.459 -7.777 1.00 58.09 96 LEU A N 1
ATOM 757 C CA . LEU A 1 96 ? -4.653 5.505 -6.514 1.00 58.09 96 LEU A CA 1
ATOM 758 C C . LEU A 1 96 ? -5.014 6.982 -6.301 1.00 58.09 96 LEU A C 1
ATOM 760 O O . LEU A 1 96 ? -4.129 7.831 -6.479 1.00 58.09 96 LEU A O 1
ATOM 764 N N . PRO A 1 97 ? -6.286 7.312 -6.028 1.00 56.56 97 PRO A N 1
ATOM 765 C CA . PRO A 1 97 ? -6.681 8.704 -5.935 1.00 56.56 97 PRO A CA 1
ATOM 766 C C . PRO A 1 97 ? -5.850 9.404 -4.857 1.00 56.56 97 PRO A C 1
ATOM 768 O O . PRO A 1 97 ? -5.458 8.798 -3.854 1.00 56.56 97 PRO A O 1
ATOM 771 N N . ASP A 1 98 ? -5.530 10.678 -5.082 1.00 55.16 98 ASP A N 1
ATOM 772 C CA . ASP A 1 98 ? -4.857 11.450 -4.048 1.00 55.16 98 ASP A CA 1
ATOM 773 C C . ASP A 1 98 ? -5.858 11.734 -2.927 1.00 55.16 98 ASP A C 1
ATOM 775 O O . ASP A 1 98 ? -6.918 12.324 -3.144 1.00 55.16 98 ASP A O 1
ATOM 779 N N . HIS A 1 99 ? -5.531 11.255 -1.735 1.00 57.97 99 HIS A N 1
ATOM 780 C CA . HIS A 1 99 ? -6.316 11.469 -0.534 1.00 57.97 99 HIS A CA 1
ATOM 781 C C . HIS A 1 99 ? -5.456 12.311 0.408 1.00 57.97 99 HIS A C 1
ATOM 783 O O . HIS A 1 99 ? -4.368 11.879 0.816 1.00 57.97 99 HIS A O 1
ATOM 789 N N . GLN A 1 100 ? -5.912 13.544 0.660 1.00 45.44 100 GLN A N 1
ATOM 790 C CA . GLN A 1 100 ? -5.254 14.497 1.559 1.00 45.44 100 GLN A CA 1
ATOM 791 C C . GLN A 1 100 ? -5.225 13.986 2.996 1.00 45.44 100 GLN A C 1
ATOM 793 O O . GLN A 1 100 ? -6.268 13.498 3.482 1.00 45.44 100 GLN A O 1
#

Organism: NCBI:txid396

Radius of gyration: 13.71 Å; chains: 1; bounding box: 30×37×32 Å

Foldseek 3Di:
DDDPPDDDQVNLVVVLVVLQVCVVCLVVQLLVQLVVVVVPDDPVRLVVVVVVDPDHSSVVSSQVSSLVSLCSNVVVDHPVNVVCQPPPPVNRVPPSDDDD

Secondary structure (DSSP, 8-state):
-----S--HHHHHHHHHHHHH-GGGHHHHHHHHHHHHHHHS-HHHHHHHHHH-SS-HHHHHHHHHHHHHHHHHHT-S-HHHHHHHHH-TTSS-S-PPP--

Sequence (100 aa):
MAKADGWNEETFEYYASIVRQLPETHSRMIDDCARNGIAKMDNETKEQLKRAVPKPIDETTREICRRLVKGIASGAVTYEVFRTWLDSPDGGKVSLPDHQ